Protein AF-A0A8C9GNW2-F1 (afdb_monomer_lite)

Radius of gyration: 12.12 Å; chains: 1; bounding box: 30×26×31 Å

Sequence (79 aa):
MVFCFTSSSVNSSAYTIYVGKDKYENEDLIKHGWPEDIWFHVDKLSSAHVYFRLRKGKNIEDIPKEVLMDCAHLVKAAR

Secondary structure (DSSP, 8-state):
-EEEEEEE-TTS-EEEEEEESSHHHHHHHHHT--TTEEEE--TTS----EEEEPPTT--GGGS-HHHHHHHHHHHHH--

Foldseek 3Di:
DKDWDWDQDPPRDTKIKIWDLDDVSVVVCVVVPDPQWDWDADPPDPWIIMITGDDPPDDPVNDDPVVVVVRVVNRVVSD

Structure (mmCIF, N/CA/C/O backbone):
data_AF-A0A8C9GNW2-F1
#
_entry.id   AF-A0A8C9GNW2-F1
#
loop_
_atom_site.group_PDB
_atom_site.id
_atom_site.type_symbol
_atom_site.label_atom_id
_atom_site.label_alt_id
_atom_site.label_comp_id
_atom_site.label_asym_id
_atom_site.label_entity_id
_atom_site.label_seq_id
_atom_site.pdbx_PDB_ins_code
_atom_site.Cartn_x
_atom_site.Cartn_y
_atom_site.Cartn_z
_atom_site.occupancy
_atom_site.B_iso_or_equiv
_atom_site.auth_seq_id
_atom_sit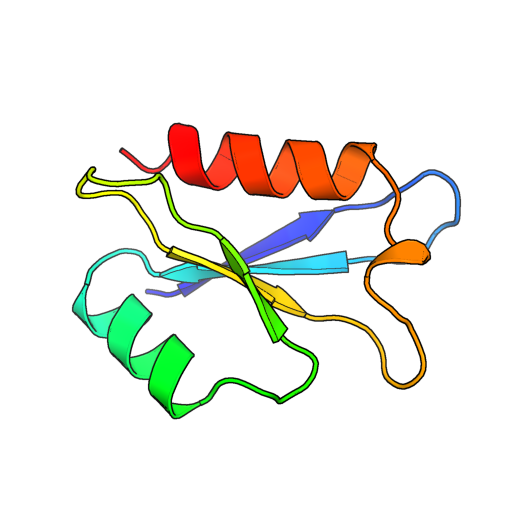e.auth_comp_id
_atom_site.auth_asym_id
_atom_site.auth_atom_id
_atom_site.pdbx_PDB_model_num
ATOM 1 N N . MET A 1 1 ? 14.141 -0.927 -2.294 1.00 66.06 1 MET A N 1
ATOM 2 C CA . MET A 1 1 ? 13.711 0.074 -1.291 1.00 66.06 1 MET A CA 1
ATOM 3 C C . MET A 1 1 ? 12.193 0.033 -1.171 1.00 66.06 1 MET A C 1
ATOM 5 O O . MET A 1 1 ? 11.531 0.028 -2.199 1.00 66.06 1 MET A O 1
ATOM 9 N N . VAL A 1 2 ? 11.636 0.025 0.040 1.00 72.56 2 VAL A N 1
ATOM 10 C CA . VAL A 1 2 ? 10.186 0.180 0.257 1.00 72.56 2 VAL A CA 1
ATOM 11 C C . VAL A 1 2 ? 9.925 1.596 0.758 1.00 72.56 2 VAL A C 1
ATOM 13 O O . VAL A 1 2 ? 10.567 2.040 1.709 1.00 72.56 2 VAL A O 1
ATOM 16 N N . PHE A 1 3 ? 9.005 2.307 0.115 1.00 80.31 3 PHE A N 1
ATOM 17 C CA . PHE A 1 3 ? 8.536 3.608 0.573 1.00 80.31 3 PHE A CA 1
ATOM 18 C C . PHE A 1 3 ? 7.380 3.412 1.550 1.00 80.31 3 PHE A C 1
ATOM 20 O O . PHE A 1 3 ? 6.457 2.645 1.280 1.00 80.31 3 PHE A O 1
ATOM 27 N N . CYS A 1 4 ? 7.446 4.097 2.689 1.00 81.94 4 CYS A N 1
ATOM 28 C CA . CYS A 1 4 ? 6.402 4.093 3.704 1.00 81.94 4 CYS A CA 1
ATOM 29 C C . CYS A 1 4 ? 5.770 5.483 3.754 1.00 81.94 4 CYS A C 1
ATOM 31 O O . CYS A 1 4 ? 6.462 6.469 4.012 1.00 81.94 4 CYS A O 1
ATOM 33 N N . PHE A 1 5 ? 4.468 5.549 3.506 1.00 80.31 5 PHE A N 1
ATOM 34 C CA . PHE A 1 5 ? 3.672 6.761 3.607 1.00 80.31 5 PHE A CA 1
ATOM 35 C C . PHE A 1 5 ? 2.699 6.636 4.773 1.00 80.31 5 PHE A C 1
ATOM 37 O O . PHE A 1 5 ? 2.154 5.564 5.048 1.00 80.31 5 PHE A O 1
ATOM 44 N N . THR A 1 6 ? 2.459 7.755 5.445 1.00 79.38 6 THR A N 1
ATOM 45 C CA . THR A 1 6 ? 1.431 7.866 6.475 1.00 79.38 6 THR A CA 1
ATOM 46 C C . THR A 1 6 ? 0.362 8.836 6.006 1.00 79.38 6 THR A C 1
ATOM 48 O O . THR A 1 6 ? 0.644 10.026 5.884 1.00 79.38 6 THR A O 1
ATOM 51 N N . SER A 1 7 ? -0.850 8.342 5.752 1.00 75.50 7 SER A N 1
ATOM 52 C CA . SER A 1 7 ? -2.008 9.208 5.497 1.00 75.50 7 SER A CA 1
ATOM 53 C C . SER A 1 7 ? -2.730 9.479 6.819 1.00 75.50 7 SER A C 1
ATOM 55 O O . SER A 1 7 ? -2.960 8.569 7.621 1.00 75.50 7 SER A O 1
ATOM 57 N N . SER A 1 8 ? -3.042 10.744 7.091 1.00 69.06 8 SER A N 1
ATOM 58 C CA . SER A 1 8 ? -3.824 11.166 8.254 1.00 69.06 8 SER A CA 1
ATOM 59 C C . SER A 1 8 ? -5.199 11.615 7.778 1.00 69.06 8 SER A C 1
ATOM 61 O O . SER A 1 8 ? -5.322 12.677 7.175 1.00 69.06 8 SER A O 1
ATOM 63 N N . SER A 1 9 ? -6.232 10.821 8.056 1.00 62.88 9 SER A N 1
ATOM 64 C CA . SER A 1 9 ? -7.616 11.261 7.848 1.00 62.88 9 SER A CA 1
ATOM 65 C C . SER A 1 9 ? -8.124 12.034 9.070 1.00 62.88 9 SER A C 1
ATOM 67 O O . SER A 1 9 ? -7.562 11.928 10.164 1.00 62.88 9 SER A O 1
ATOM 69 N N . VAL A 1 10 ? -9.231 12.754 8.875 1.00 56.34 10 VAL A N 1
ATOM 70 C CA . VAL A 1 10 ? -9.940 13.686 9.775 1.00 56.34 10 VAL A CA 1
ATOM 71 C C . VAL A 1 10 ? -10.175 13.158 11.212 1.00 56.34 10 VAL A C 1
ATOM 73 O O . VAL A 1 10 ? -10.434 13.942 12.116 1.00 56.34 10 VAL A O 1
ATOM 76 N N . ASN A 1 11 ? -9.999 11.854 11.469 1.00 56.28 11 ASN A N 1
ATOM 77 C CA . ASN A 1 11 ? -10.153 11.197 12.778 1.00 56.28 11 ASN A CA 1
ATOM 78 C C . ASN A 1 11 ? -8.832 10.762 13.470 1.00 56.28 11 ASN A C 1
ATOM 80 O O . ASN A 1 11 ? -8.834 9.817 14.260 1.00 56.28 11 ASN A O 1
ATOM 84 N N . SER A 1 12 ? -7.689 11.403 13.189 1.00 55.19 12 SER A N 1
ATOM 85 C CA . SER A 1 12 ? -6.389 11.181 13.878 1.00 55.19 12 SER A CA 1
ATOM 86 C C . SER A 1 12 ? -5.803 9.760 13.814 1.00 55.19 12 SER A C 1
ATOM 88 O O . SER A 1 12 ? -4.805 9.456 14.472 1.00 55.19 12 SER A O 1
ATOM 90 N N . SER A 1 13 ? -6.372 8.864 13.009 1.00 65.56 13 SER A N 1
ATOM 91 C CA . SER A 1 13 ? -5.787 7.543 12.784 1.00 65.56 13 SER A CA 1
ATOM 92 C C . SER A 1 13 ? -4.774 7.638 11.652 1.00 65.56 13 SER A C 1
ATOM 94 O O . SER A 1 13 ? -5.149 7.801 10.496 1.00 65.56 13 SER A O 1
ATOM 96 N N . ALA A 1 14 ? -3.489 7.552 11.998 1.00 74.25 14 ALA A N 1
ATOM 97 C CA . ALA A 1 14 ? -2.433 7.374 11.012 1.00 74.25 14 ALA A CA 1
ATOM 98 C C . ALA A 1 14 ? -2.600 6.009 10.328 1.00 74.25 14 ALA A C 1
ATOM 100 O O . ALA A 1 14 ? -2.675 4.972 11.005 1.00 74.25 14 ALA A O 1
ATOM 101 N N . TYR A 1 15 ? -2.671 6.058 9.002 1.00 83.12 15 TYR A N 1
ATOM 102 C CA . TYR A 1 15 ? -2.813 4.945 8.077 1.00 83.12 15 TYR A CA 1
ATOM 103 C C . TYR A 1 15 ? -1.478 4.667 7.406 1.00 83.12 15 TYR A C 1
ATOM 105 O O . TYR A 1 15 ? -0.872 5.585 6.857 1.00 83.12 15 TYR A O 1
ATOM 113 N N . THR A 1 16 ? -1.015 3.421 7.456 1.00 87.62 16 THR A N 1
ATOM 114 C CA . THR A 1 16 ? 0.291 3.046 6.908 1.00 87.62 16 THR A CA 1
ATOM 115 C 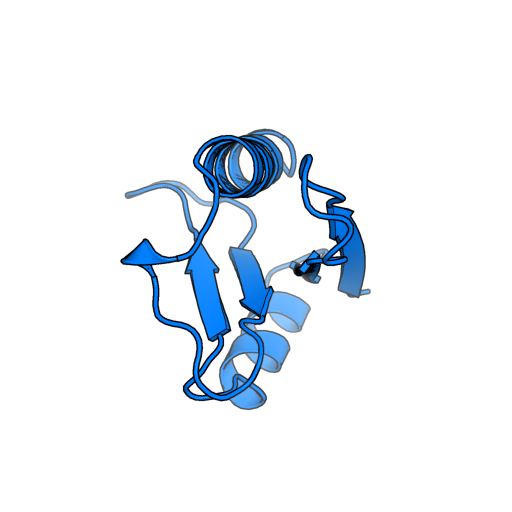C . THR A 1 16 ? 0.135 2.456 5.516 1.00 87.62 16 THR A C 1
ATOM 117 O O . THR A 1 16 ? -0.609 1.495 5.319 1.00 87.62 16 THR A O 1
ATOM 120 N N . ILE A 1 17 ? 0.857 3.037 4.563 1.00 88.75 17 ILE A N 1
ATOM 121 C CA . ILE A 1 17 ? 0.859 2.637 3.161 1.00 88.75 17 ILE A CA 1
ATOM 122 C C . ILE A 1 17 ? 2.297 2.292 2.766 1.00 88.75 17 ILE A C 1
ATOM 124 O O . ILE A 1 17 ? 3.208 3.094 2.963 1.00 88.75 17 ILE A O 1
ATOM 128 N N . TYR A 1 18 ? 2.498 1.113 2.192 1.00 88.38 18 TYR A N 1
ATOM 129 C CA . TYR A 1 18 ? 3.778 0.630 1.690 1.00 88.38 18 TYR A CA 1
ATOM 130 C C . TYR A 1 18 ? 3.759 0.575 0.166 1.00 88.38 18 TYR A C 1
ATOM 132 O O . TYR A 1 18 ? 2.799 0.094 -0.433 1.00 88.38 18 TYR A O 1
ATOM 140 N N . VAL A 1 19 ? 4.835 1.034 -0.466 1.00 87.75 19 VAL A N 1
ATOM 141 C CA . VAL A 1 19 ? 5.002 0.999 -1.924 1.00 87.75 19 VAL A CA 1
ATOM 142 C C . VAL A 1 19 ? 6.385 0.451 -2.237 1.00 87.75 19 VAL A C 1
ATOM 144 O O . VAL A 1 19 ? 7.390 1.008 -1.786 1.00 87.75 19 VAL A O 1
ATOM 147 N N . GLY A 1 20 ? 6.465 -0.648 -2.983 1.00 83.38 20 GLY A N 1
ATOM 148 C CA . GLY A 1 20 ? 7.754 -1.156 -3.440 1.00 83.38 20 GLY A CA 1
ATOM 149 C C . GLY A 1 20 ? 8.330 -0.246 -4.524 1.00 83.38 20 GLY A C 1
ATOM 150 O O . GLY A 1 20 ? 7.611 0.231 -5.401 1.00 83.38 20 GLY A O 1
ATOM 151 N N . LYS A 1 21 ? 9.638 0.020 -4.458 1.00 80.00 21 LYS A N 1
ATOM 152 C CA . LYS A 1 21 ? 10.344 0.818 -5.475 1.00 80.00 21 LYS A CA 1
ATOM 153 C C . LYS A 1 21 ? 10.333 0.145 -6.849 1.00 80.00 21 LYS A C 1
ATOM 155 O O . LYS A 1 21 ? 10.340 0.838 -7.860 1.00 80.00 21 LYS A O 1
ATOM 160 N N . ASP A 1 22 ? 10.369 -1.181 -6.882 1.00 80.50 22 ASP A N 1
ATOM 161 C CA . ASP A 1 22 ? 10.386 -1.975 -8.103 1.00 80.50 22 ASP A CA 1
ATOM 162 C C . ASP A 1 22 ? 9.718 -3.343 -7.880 1.00 80.50 22 ASP A C 1
ATOM 164 O O . ASP A 1 22 ? 9.141 -3.618 -6.824 1.00 80.50 22 ASP A O 1
ATOM 168 N N . LYS A 1 23 ? 9.766 -4.195 -8.910 1.00 77.81 23 LYS A N 1
ATOM 169 C CA . LYS A 1 23 ? 9.112 -5.506 -8.914 1.00 77.81 23 LYS A CA 1
ATOM 170 C C . LYS A 1 23 ? 9.626 -6.458 -7.829 1.00 77.81 23 LYS A C 1
ATOM 172 O O . LYS A 1 23 ? 8.830 -7.243 -7.330 1.00 77.81 23 LYS A O 1
ATOM 177 N N . TYR A 1 24 ? 10.905 -6.394 -7.460 1.00 83.25 24 TYR A N 1
ATOM 178 C CA . TYR A 1 24 ? 11.488 -7.319 -6.486 1.00 83.25 24 TYR A CA 1
ATOM 179 C C . TYR A 1 24 ? 10.947 -7.005 -5.090 1.00 83.25 24 TYR A C 1
ATOM 181 O O . TYR A 1 24 ? 10.484 -7.887 -4.370 1.00 83.25 24 TYR A O 1
ATOM 189 N N . GLU A 1 25 ? 10.853 -5.717 -4.776 1.00 81.56 25 GLU A N 1
ATOM 190 C CA . GLU A 1 25 ? 10.336 -5.260 -3.493 1.00 81.56 25 GLU A CA 1
ATOM 191 C C . GLU A 1 25 ? 8.825 -5.457 -3.400 1.00 81.56 25 GLU A C 1
ATOM 193 O O . GLU A 1 25 ? 8.299 -5.728 -2.321 1.00 81.56 25 GLU A O 1
ATOM 198 N N . ASN A 1 26 ? 8.126 -5.363 -4.532 1.00 80.06 26 ASN A N 1
ATOM 199 C CA . ASN A 1 26 ? 6.718 -5.728 -4.608 1.00 80.06 26 ASN A CA 1
ATOM 200 C C . ASN A 1 26 ? 6.517 -7.220 -4.326 1.00 80.06 26 ASN A C 1
ATOM 202 O O . ASN A 1 26 ? 5.601 -7.554 -3.582 1.00 80.06 26 ASN A O 1
ATOM 206 N N . GLU A 1 27 ? 7.354 -8.106 -4.876 1.00 81.06 27 GLU A N 1
ATOM 207 C CA . GLU A 1 27 ? 7.287 -9.546 -4.597 1.00 81.06 27 GLU A CA 1
ATOM 208 C C . GLU A 1 27 ? 7.543 -9.860 -3.120 1.00 81.06 27 GLU A C 1
ATOM 210 O O . GLU A 1 27 ? 6.834 -10.681 -2.537 1.00 81.06 27 GLU A O 1
ATOM 215 N N . ASP 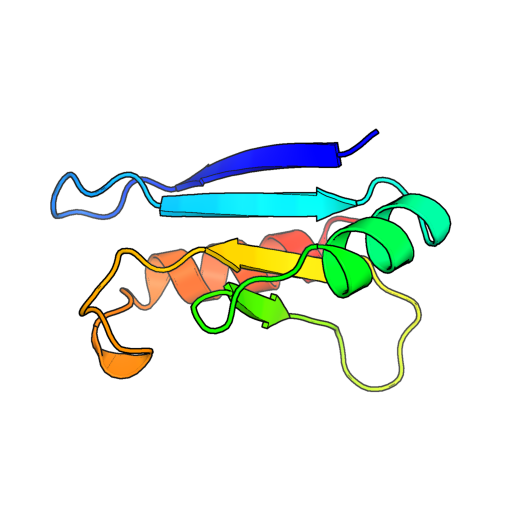A 1 28 ? 8.508 -9.194 -2.488 1.00 81.81 28 ASP A N 1
ATOM 216 C CA . ASP A 1 28 ? 8.787 -9.399 -1.065 1.00 81.81 28 ASP A CA 1
ATOM 217 C C . ASP A 1 28 ? 7.669 -8.852 -0.166 1.00 81.81 28 ASP A C 1
ATOM 219 O O . ASP A 1 28 ? 7.312 -9.491 0.826 1.00 81.81 28 ASP A O 1
ATOM 223 N N . LEU A 1 29 ? 7.033 -7.736 -0.539 1.00 80.56 29 LEU A N 1
ATOM 224 C CA . LEU A 1 29 ? 5.835 -7.247 0.152 1.00 80.56 29 LEU A CA 1
ATOM 225 C C . LEU A 1 29 ? 4.665 -8.234 0.057 1.00 80.56 29 LEU A C 1
ATOM 227 O O . LEU A 1 29 ? 3.951 -8.403 1.041 1.00 80.56 29 LEU A O 1
ATOM 231 N N . ILE A 1 30 ? 4.495 -8.932 -1.073 1.00 79.81 30 ILE A N 1
ATOM 232 C CA . ILE A 1 30 ? 3.475 -9.990 -1.214 1.00 79.81 30 ILE A CA 1
ATOM 233 C C . ILE A 1 30 ? 3.803 -11.169 -0.300 1.00 79.81 30 ILE A C 1
ATOM 235 O O . ILE A 1 30 ? 2.930 -11.650 0.419 1.00 79.81 30 ILE A O 1
ATOM 239 N N . LYS A 1 31 ? 5.061 -11.630 -0.301 1.00 82.56 31 LYS A N 1
ATOM 240 C CA . LYS A 1 31 ? 5.499 -12.766 0.532 1.00 82.56 31 LYS A CA 1
ATOM 241 C C . LYS A 1 31 ? 5.318 -12.500 2.026 1.00 82.56 31 LYS A C 1
ATOM 243 O O . LYS A 1 31 ? 5.061 -13.433 2.782 1.00 82.56 31 LYS A O 1
ATOM 248 N N . HIS A 1 32 ? 5.466 -11.246 2.446 1.00 82.94 32 HIS A N 1
ATOM 249 C CA . HIS A 1 32 ? 5.347 -10.815 3.839 1.00 82.94 32 HIS A CA 1
ATOM 250 C C . HIS A 1 32 ? 4.050 -10.044 4.130 1.00 82.94 32 HIS A C 1
ATOM 252 O O . HIS A 1 32 ? 3.965 -9.353 5.152 1.00 82.94 32 HIS A O 1
ATOM 258 N N . GLY A 1 33 ? 3.055 -10.157 3.246 1.00 81.44 33 GLY A N 1
ATOM 259 C CA . GLY A 1 33 ? 1.748 -9.530 3.391 1.00 81.44 33 GLY A CA 1
ATOM 260 C C . GLY A 1 33 ? 0.946 -10.131 4.543 1.00 81.44 33 GLY A C 1
ATOM 261 O O . GLY A 1 33 ? 1.061 -11.315 4.865 1.00 81.44 33 GLY A O 1
ATOM 262 N N . TRP A 1 34 ? 0.146 -9.292 5.191 1.00 83.88 34 TRP A N 1
ATOM 263 C CA . TRP A 1 34 ? -0.731 -9.681 6.292 1.00 83.88 34 TRP A CA 1
ATOM 264 C C . TRP A 1 34 ? -2.163 -9.849 5.764 1.00 83.88 34 TRP A C 1
ATOM 266 O O . TRP A 1 34 ? -2.519 -9.199 4.782 1.00 83.88 34 TRP A O 1
ATOM 276 N N . PRO A 1 35 ? -3.019 -10.673 6.396 1.00 83.62 35 PRO A N 1
ATOM 277 C CA . PRO A 1 35 ? -4.434 -10.775 6.018 1.00 83.62 35 PRO A CA 1
ATOM 278 C C . PRO A 1 35 ? -5.179 -9.432 6.048 1.00 83.62 35 PRO A C 1
ATOM 280 O O . PRO A 1 35 ? -6.170 -9.255 5.347 1.00 83.62 35 PRO A O 1
ATOM 283 N N . GLU A 1 36 ? -4.706 -8.490 6.865 1.00 85.31 36 GLU A N 1
ATOM 284 C CA . GLU A 1 36 ? -5.232 -7.132 6.980 1.00 85.31 36 GLU A CA 1
ATOM 285 C C . GLU A 1 36 ? -4.692 -6.157 5.913 1.00 85.31 36 GLU A C 1
ATOM 287 O O . GLU A 1 36 ? -5.102 -4.995 5.883 1.00 85.31 36 GLU A O 1
ATOM 292 N N . ASP A 1 37 ? -3.768 -6.584 5.049 1.00 87.56 37 ASP A N 1
ATOM 293 C CA . ASP A 1 37 ? -3.218 -5.724 4.003 1.00 87.56 37 ASP A CA 1
ATOM 294 C C . ASP A 1 37 ? -4.141 -5.701 2.777 1.00 87.56 37 ASP A C 1
ATOM 296 O O . ASP A 1 37 ? -4.434 -6.725 2.159 1.00 87.56 37 ASP A O 1
ATOM 300 N N . ILE A 1 38 ? -4.566 -4.500 2.383 1.00 88.12 38 ILE A N 1
ATOM 301 C CA . ILE A 1 38 ? -5.280 -4.273 1.127 1.00 88.12 38 ILE A CA 1
ATOM 302 C C . ILE A 1 38 ? -4.266 -3.923 0.050 1.00 88.12 38 ILE A C 1
ATOM 304 O O . ILE A 1 38 ? -3.503 -2.963 0.175 1.00 88.12 38 ILE A O 1
ATOM 308 N N . TRP A 1 39 ? -4.297 -4.685 -1.035 1.00 89.06 39 TRP A N 1
ATOM 309 C CA . TRP A 1 39 ? -3.425 -4.486 -2.179 1.00 89.06 39 TRP A CA 1
ATOM 310 C C . TRP A 1 39 ? -4.120 -3.685 -3.288 1.00 89.06 39 TRP A C 1
ATOM 312 O O . TRP A 1 39 ? -5.244 -3.993 -3.684 1.00 89.06 39 TRP A O 1
ATOM 322 N N . PHE A 1 40 ? -3.428 -2.667 -3.801 1.00 88.50 40 PHE A N 1
ATOM 323 C CA . PHE A 1 40 ? -3.861 -1.823 -4.909 1.00 88.50 40 PHE A CA 1
ATOM 324 C C . PHE A 1 40 ? -2.886 -1.926 -6.084 1.00 88.50 40 PHE A C 1
ATOM 326 O O . PHE A 1 40 ? -1.663 -1.887 -5.917 1.00 88.50 40 PHE A O 1
ATOM 333 N N . HIS A 1 41 ? -3.454 -2.001 -7.286 1.00 88.06 41 HIS A N 1
ATOM 334 C CA . HIS A 1 41 ? -2.733 -2.099 -8.551 1.00 88.06 41 HIS A CA 1
ATOM 335 C C . HIS A 1 41 ? -3.617 -1.584 -9.698 1.00 88.06 41 HIS A C 1
ATOM 337 O O . HIS A 1 41 ? -4.843 -1.711 -9.636 1.00 88.06 41 HIS A O 1
ATOM 343 N N . VAL A 1 42 ? -3.027 -1.006 -10.751 1.00 87.50 42 VAL A N 1
ATOM 344 C CA . VAL A 1 42 ? -3.798 -0.601 -11.939 1.00 87.50 42 VAL A CA 1
ATOM 345 C C . VAL A 1 42 ? -4.141 -1.817 -12.792 1.00 87.50 42 VAL A C 1
ATOM 347 O O . VAL A 1 42 ? -3.255 -2.549 -13.221 1.00 87.50 42 VAL A O 1
ATOM 350 N N . ASP A 1 43 ? -5.417 -2.002 -13.125 1.00 84.81 43 ASP A N 1
ATOM 351 C CA . ASP A 1 43 ? -5.824 -3.096 -14.009 1.00 84.81 43 ASP A CA 1
ATOM 352 C C . ASP A 1 43 ? -5.066 -3.064 -15.352 1.00 84.81 43 ASP A C 1
ATOM 354 O O . ASP A 1 43 ? -4.976 -2.026 -16.013 1.00 84.81 43 ASP A O 1
ATOM 358 N N . LYS A 1 44 ? -4.523 -4.222 -15.749 1.00 79.75 44 LYS A N 1
ATOM 359 C CA . LYS A 1 44 ? -3.841 -4.467 -17.037 1.00 79.75 44 LYS A CA 1
ATOM 360 C C . LYS A 1 44 ? -2.660 -3.543 -17.381 1.00 79.75 44 LYS A C 1
ATOM 362 O O . LYS A 1 44 ? -2.259 -3.486 -18.543 1.00 79.75 44 LYS A O 1
ATOM 367 N N . LEU A 1 45 ? -2.073 -2.841 -16.413 1.00 80.12 45 LEU A N 1
ATOM 368 C CA . LEU A 1 45 ? -0.905 -1.985 -16.635 1.00 80.12 45 LEU A CA 1
ATOM 369 C C . LEU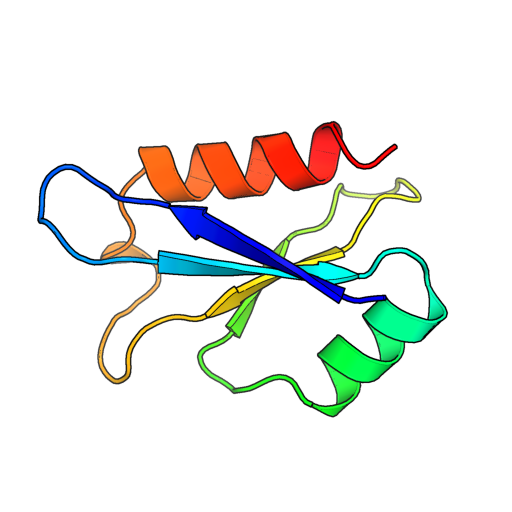 A 1 45 ? 0.243 -2.379 -15.711 1.00 80.12 45 LEU A C 1
ATOM 371 O O . 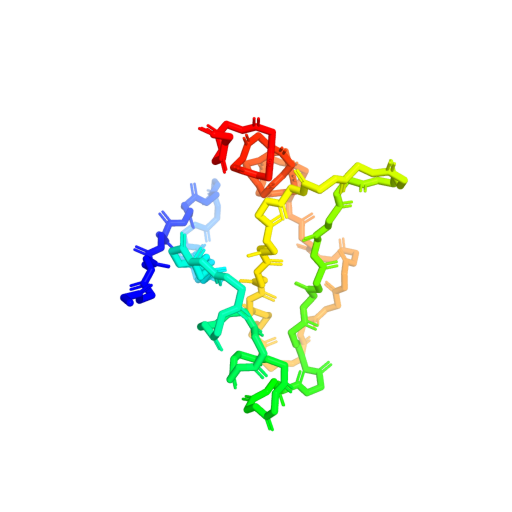LEU A 1 45 ? 0.018 -2.717 -14.558 1.00 80.12 45 LEU A O 1
ATOM 375 N N . SER A 1 46 ? 1.481 -2.282 -16.203 1.00 76.38 46 SER A N 1
ATOM 376 C CA . SER A 1 46 ? 2.668 -2.404 -15.351 1.00 76.38 46 SER A CA 1
ATOM 377 C C . SER A 1 46 ? 2.773 -1.142 -14.497 1.00 76.38 46 SER A C 1
ATOM 379 O O . SER A 1 46 ? 3.241 -0.107 -14.971 1.00 76.38 46 SER A O 1
ATOM 381 N N . SER A 1 47 ? 2.268 -1.210 -13.269 1.00 76.50 47 SER A N 1
ATOM 382 C CA . SER A 1 47 ? 2.250 -0.107 -12.307 1.00 76.50 47 SER A CA 1
ATOM 383 C C . SER A 1 47 ? 2.886 -0.526 -10.986 1.00 76.50 47 SER A C 1
ATOM 385 O O . SER A 1 47 ? 3.147 -1.707 -10.756 1.00 76.50 47 SER A O 1
ATOM 387 N N . ALA A 1 48 ? 3.154 0.439 -10.111 1.00 81.06 48 ALA A N 1
ATOM 388 C CA . ALA A 1 48 ? 3.571 0.127 -8.755 1.00 81.06 48 ALA A CA 1
ATOM 389 C C . ALA A 1 48 ? 2.471 -0.628 -7.995 1.00 81.06 48 ALA A C 1
ATOM 391 O O . ALA A 1 48 ? 1.276 -0.414 -8.208 1.00 81.06 48 ALA A O 1
ATOM 392 N N . HIS A 1 49 ? 2.894 -1.489 -7.072 1.00 86.38 49 HIS A N 1
ATOM 393 C CA . HIS A 1 49 ? 2.001 -2.155 -6.137 1.00 86.38 49 HIS A CA 1
ATOM 394 C C . HIS A 1 49 ? 1.982 -1.351 -4.841 1.00 86.38 49 HIS A C 1
ATOM 396 O O . HIS A 1 49 ? 3.034 -1.043 -4.276 1.00 86.38 49 HIS A O 1
ATOM 402 N N . VAL A 1 50 ? 0.785 -1.024 -4.368 1.00 88.56 50 VAL A N 1
ATOM 403 C CA . VAL A 1 50 ? 0.591 -0.283 -3.122 1.00 88.56 50 VAL A CA 1
ATOM 404 C C . VAL A 1 50 ? -0.127 -1.184 -2.127 1.00 88.56 50 VAL A C 1
ATOM 406 O O . VAL A 1 50 ? -1.138 -1.795 -2.459 1.00 88.56 50 VAL A O 1
ATOM 409 N N . TYR A 1 51 ? 0.393 -1.265 -0.908 1.00 88.94 51 TYR A N 1
ATOM 410 C CA . TYR A 1 51 ? -0.165 -2.064 0.178 1.00 88.94 51 TYR A CA 1
ATOM 411 C C . TYR A 1 51 ? -0.597 -1.140 1.299 1.00 88.94 51 TYR A C 1
ATOM 413 O O . TYR A 1 51 ? 0.211 -0.409 1.867 1.00 88.94 51 TYR A O 1
ATOM 421 N N . PHE A 1 52 ? -1.874 -1.178 1.630 1.00 89.00 52 PHE A N 1
ATOM 422 C CA . PHE A 1 52 ? -2.441 -0.424 2.729 1.00 89.00 52 PHE A CA 1
ATOM 423 C C . PHE A 1 52 ? -2.698 -1.358 3.907 1.00 89.00 52 PHE A C 1
ATOM 425 O O . PHE A 1 52 ? -3.482 -2.297 3.793 1.00 89.00 52 PHE A O 1
ATOM 432 N N . ARG A 1 53 ? -2.055 -1.088 5.044 1.00 87.94 53 ARG A N 1
ATOM 433 C CA . ARG A 1 53 ? -2.199 -1.916 6.241 1.00 87.94 53 ARG A CA 1
ATOM 434 C C . ARG A 1 53 ? -3.335 -1.411 7.119 1.00 87.94 53 ARG A C 1
ATOM 436 O O . ARG A 1 53 ? -3.230 -0.343 7.732 1.00 87.94 53 ARG A O 1
ATOM 443 N N . LEU A 1 54 ? -4.397 -2.206 7.227 1.00 85.38 54 LEU A N 1
ATOM 444 C CA . LEU A 1 54 ? -5.472 -1.950 8.181 1.00 85.38 54 LEU A CA 1
ATOM 445 C C . LEU A 1 54 ? -5.016 -2.224 9.615 1.00 85.38 54 LEU A C 1
ATOM 447 O O . LEU A 1 54 ? -4.182 -3.085 9.900 1.00 85.38 54 LEU A O 1
ATOM 451 N N . ARG A 1 55 ? -5.615 -1.494 10.558 1.00 81.31 55 ARG A N 1
ATOM 452 C CA . ARG A 1 55 ? -5.497 -1.828 11.979 1.00 81.31 55 ARG A CA 1
ATOM 453 C C . ARG A 1 55 ? -6.356 -3.053 12.281 1.00 81.31 55 ARG A C 1
ATOM 455 O O . ARG A 1 55 ? -7.434 -3.213 11.714 1.00 81.31 55 ARG A O 1
ATOM 462 N N . LYS A 1 56 ? -5.908 -3.882 13.227 1.00 78.88 56 LYS A N 1
ATOM 463 C CA . LYS A 1 56 ? -6.661 -5.066 13.664 1.00 78.88 56 LYS A CA 1
ATOM 464 C C . LYS A 1 56 ? -8.086 -4.688 14.076 1.00 78.88 56 LYS A C 1
ATOM 466 O O . LYS A 1 56 ? -8.276 -3.767 14.868 1.00 78.88 56 LYS A O 1
ATOM 471 N N . GLY A 1 57 ? -9.065 -5.413 13.537 1.00 78.75 57 GLY A N 1
ATOM 472 C CA . GLY A 1 57 ? -10.489 -5.207 13.820 1.00 78.75 57 GLY A CA 1
ATOM 473 C C . GLY A 1 57 ? -11.168 -4.101 13.004 1.00 78.75 57 GLY A C 1
ATOM 474 O O . GLY A 1 57 ? -12.305 -3.756 13.313 1.00 78.75 57 GLY A O 1
ATOM 475 N N . LYS A 1 58 ? -10.498 -3.540 11.989 1.00 78.88 58 LYS A N 1
ATOM 476 C CA . LYS A 1 58 ? -11.096 -2.614 11.016 1.00 78.88 58 LYS A CA 1
ATOM 477 C C . LYS A 1 58 ? -11.351 -3.322 9.690 1.00 78.88 58 LYS A C 1
ATOM 479 O O . LYS A 1 58 ? -10.525 -4.120 9.257 1.00 78.88 58 LYS A O 1
ATOM 484 N N . ASN A 1 59 ? -12.473 -3.006 9.052 1.00 81.31 59 ASN A N 1
ATOM 485 C CA . ASN A 1 59 ? -12.835 -3.538 7.743 1.00 81.31 59 ASN A CA 1
ATOM 486 C C . ASN A 1 59 ? -12.573 -2.508 6.641 1.00 81.31 59 ASN A C 1
ATOM 488 O O . ASN A 1 59 ? -12.346 -1.327 6.903 1.00 81.31 59 ASN A O 1
ATOM 492 N N . ILE A 1 60 ? -12.650 -2.951 5.386 1.00 79.88 60 ILE A N 1
ATOM 493 C CA . ILE A 1 60 ? -12.514 -2.074 4.215 1.00 79.88 60 ILE A CA 1
ATOM 494 C C . ILE A 1 60 ? -13.548 -0.935 4.205 1.00 79.88 60 ILE A C 1
ATOM 496 O O . ILE A 1 60 ? -13.260 0.165 3.743 1.00 79.88 60 ILE A O 1
ATOM 500 N N . GLU A 1 61 ? -14.731 -1.178 4.770 1.00 83.25 61 GLU A N 1
ATOM 501 C CA . GLU A 1 61 ? -15.825 -0.206 4.872 1.00 83.25 61 GLU A CA 1
ATOM 502 C C . GLU A 1 61 ? -15.544 0.909 5.890 1.00 83.25 61 GLU A C 1
ATOM 504 O O . GLU A 1 61 ? -16.112 1.994 5.790 1.00 83.25 61 GLU A O 1
ATOM 509 N N . ASP A 1 62 ? -14.641 0.672 6.848 1.00 83.12 62 ASP A N 1
ATOM 510 C CA . ASP A 1 62 ? -14.216 1.674 7.828 1.00 83.12 62 ASP A CA 1
ATOM 511 C C . ASP A 1 62 ? -13.207 2.679 7.246 1.00 83.12 62 ASP A C 1
ATOM 513 O O . ASP A 1 62 ? -12.860 3.659 7.915 1.00 83.12 62 ASP A O 1
ATOM 517 N N . ILE A 1 63 ? -12.680 2.430 6.042 1.00 84.62 63 ILE A N 1
ATOM 518 C CA . ILE A 1 63 ? -11.616 3.249 5.462 1.00 84.62 63 ILE A CA 1
ATOM 519 C C . ILE A 1 63 ? -12.216 4.543 4.901 1.00 84.62 63 ILE A C 1
ATOM 521 O O . ILE A 1 63 ? -13.094 4.500 4.034 1.00 84.62 63 ILE A O 1
ATOM 525 N N . PRO A 1 64 ? -11.715 5.717 5.323 1.00 86.81 64 PRO A N 1
ATOM 526 C CA . PRO A 1 64 ? -12.128 6.984 4.745 1.00 86.81 64 PRO A CA 1
ATOM 527 C C . PRO A 1 64 ? -11.837 7.028 3.243 1.00 86.81 64 PRO A C 1
ATOM 529 O O . PRO A 1 64 ? -10.754 6.649 2.792 1.00 86.81 64 PRO A O 1
ATOM 532 N N . LYS A 1 65 ? -12.779 7.569 2.464 1.00 86.50 65 LYS A N 1
ATOM 533 C CA . LYS A 1 65 ? -12.635 7.696 1.003 1.00 86.50 65 LYS A CA 1
ATOM 534 C C . LYS A 1 65 ? -11.372 8.452 0.592 1.00 86.50 65 LYS A C 1
ATOM 536 O O . LYS A 1 65 ? -10.783 8.126 -0.430 1.00 86.50 65 LYS A O 1
ATOM 541 N N . GLU A 1 66 ? -10.952 9.428 1.390 1.00 87.19 66 GLU A N 1
ATOM 542 C CA . GLU A 1 66 ? -9.722 10.195 1.170 1.00 87.19 66 GLU A CA 1
ATOM 543 C C . GLU A 1 66 ? -8.483 9.289 1.161 1.00 87.19 66 GLU A C 1
ATOM 545 O O . GLU A 1 66 ? -7.668 9.378 0.252 1.00 87.19 66 GLU A O 1
ATOM 550 N N . VAL A 1 67 ? -8.397 8.331 2.090 1.00 86.69 67 VAL A N 1
ATOM 551 C CA . VAL A 1 67 ? -7.271 7.385 2.180 1.00 86.69 67 VAL A CA 1
ATOM 552 C C . VAL A 1 67 ? -7.274 6.415 0.998 1.00 86.69 67 VAL A C 1
ATOM 554 O O . VAL A 1 67 ? -6.219 6.092 0.453 1.00 86.69 67 VAL A O 1
ATOM 557 N N . LEU A 1 68 ? -8.458 5.971 0.561 1.00 87.31 68 LEU A N 1
ATOM 558 C CA . LEU A 1 68 ? -8.590 5.148 -0.647 1.00 87.31 68 LEU A CA 1
ATOM 559 C C . LEU A 1 68 ? -8.134 5.916 -1.895 1.00 87.31 68 LEU A C 1
ATOM 561 O O . LEU A 1 68 ? -7.439 5.358 -2.745 1.00 87.31 68 LEU A O 1
ATOM 565 N N . MET A 1 69 ? -8.493 7.199 -1.988 1.00 88.56 69 MET A N 1
ATOM 566 C CA . MET A 1 69 ? -8.047 8.077 -3.067 1.00 88.56 69 MET A CA 1
ATOM 567 C C . MET A 1 69 ? -6.534 8.297 -3.029 1.00 88.56 69 MET A C 1
ATOM 569 O O . MET A 1 69 ? -5.901 8.209 -4.076 1.00 88.56 69 MET A O 1
ATOM 573 N N . ASP A 1 70 ? -5.935 8.505 -1.855 1.00 88.19 70 ASP A N 1
ATOM 574 C CA . ASP A 1 70 ? -4.477 8.603 -1.704 1.00 88.19 70 ASP A CA 1
ATOM 575 C C . ASP A 1 70 ? -3.775 7.342 -2.223 1.00 88.19 70 ASP A C 1
ATOM 577 O O . ASP A 1 70 ? -2.833 7.436 -3.011 1.00 88.19 70 ASP A O 1
ATOM 581 N N . CYS A 1 71 ? -4.269 6.155 -1.852 1.00 88.81 71 CYS A N 1
ATOM 582 C CA . CYS A 1 71 ? -3.730 4.883 -2.341 1.00 88.81 71 CYS A CA 1
ATOM 583 C C . CYS A 1 71 ? -3.820 4.790 -3.873 1.00 88.81 71 CYS A C 1
ATOM 585 O O . CYS A 1 71 ? -2.838 4.449 -4.533 1.00 88.81 71 CYS A O 1
ATOM 587 N N . ALA A 1 72 ? -4.966 5.154 -4.457 1.00 88.12 72 ALA A N 1
ATOM 588 C CA . ALA A 1 72 ? -5.156 5.154 -5.908 1.00 88.12 72 ALA A CA 1
ATOM 589 C C . ALA A 1 72 ? -4.245 6.169 -6.627 1.00 88.12 72 ALA A C 1
ATOM 591 O O . ALA A 1 72 ? -3.694 5.874 -7.692 1.00 88.12 72 ALA A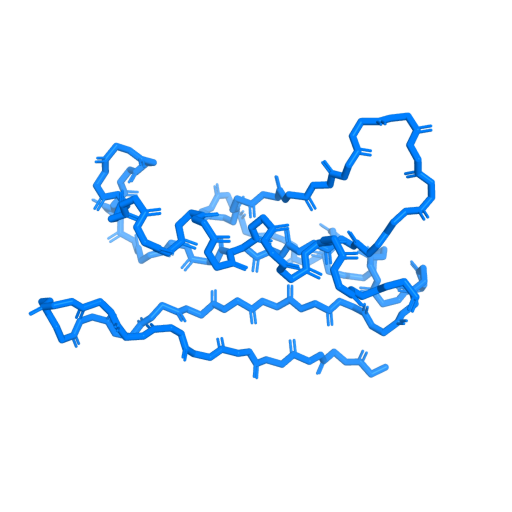 O 1
ATOM 592 N N . HIS A 1 73 ? -4.048 7.355 -6.047 1.00 87.44 73 HIS A N 1
ATOM 593 C CA . HIS A 1 73 ? -3.133 8.361 -6.579 1.00 87.44 73 HIS A CA 1
ATOM 594 C C . HIS A 1 73 ? -1.681 7.889 -6.530 1.00 87.44 73 HIS A C 1
ATOM 596 O O . HIS A 1 73 ? -0.970 8.070 -7.516 1.00 87.44 73 HIS A O 1
ATOM 602 N N . LEU A 1 74 ? -1.255 7.241 -5.442 1.00 86.69 74 LEU A N 1
ATOM 603 C CA . LEU A 1 74 ? 0.091 6.675 -5.316 1.00 86.69 74 LEU A CA 1
ATOM 604 C C . LEU A 1 74 ? 0.353 5.603 -6.379 1.00 86.69 74 LEU A C 1
ATOM 606 O O . LEU A 1 74 ? 1.375 5.661 -7.059 1.00 86.69 74 LEU A O 1
ATOM 610 N N . VAL A 1 75 ? -0.600 4.689 -6.593 1.00 85.56 75 VAL A N 1
ATOM 611 C CA . VAL A 1 75 ? -0.526 3.669 -7.655 1.00 85.56 75 VAL A CA 1
ATOM 612 C C . VAL A 1 75 ? -0.349 4.309 -9.040 1.00 85.56 75 VAL A C 1
ATOM 614 O O . VAL A 1 75 ? 0.440 3.836 -9.858 1.00 85.56 75 VAL A O 1
ATOM 617 N N . LYS A 1 76 ? -1.072 5.402 -9.315 1.00 83.31 76 LYS A N 1
ATOM 618 C CA . LYS A 1 76 ? -0.982 6.131 -10.589 1.00 83.31 76 LYS A CA 1
ATOM 619 C C . LYS A 1 76 ? 0.324 6.921 -10.733 1.00 83.31 76 LYS A C 1
ATOM 621 O O . LYS A 1 76 ? 0.838 7.026 -11.846 1.00 83.31 76 LYS A O 1
ATOM 626 N N . ALA A 1 77 ? 0.804 7.524 -9.647 1.00 79.81 77 ALA A N 1
ATOM 627 C CA . ALA A 1 77 ? 1.944 8.437 -9.640 1.00 79.81 77 ALA A CA 1
ATOM 628 C C . ALA A 1 77 ? 3.297 7.717 -9.641 1.00 79.81 77 ALA A C 1
ATOM 630 O O . ALA A 1 77 ? 4.265 8.274 -10.144 1.00 79.81 77 ALA A O 1
ATOM 631 N N . ALA A 1 78 ? 3.369 6.490 -9.123 1.00 66.50 78 ALA A N 1
ATOM 632 C CA . ALA A 1 78 ? 4.594 5.692 -9.056 1.00 66.50 78 ALA A CA 1
ATOM 633 C C . ALA A 1 78 ? 4.984 5.040 -10.406 1.00 66.50 78 ALA A C 1
ATOM 635 O O . ALA A 1 78 ? 5.434 3.896 -10.443 1.00 66.50 78 ALA A O 1
ATOM 636 N N . ARG A 1 79 ? 4.775 5.767 -11.511 1.00 55.34 79 ARG A N 1
ATOM 637 C CA . ARG A 1 79 ? 5.236 5.413 -12.861 1.00 55.34 79 ARG A CA 1
ATOM 638 C C . ARG A 1 79 ? 6.678 5.839 -13.100 1.00 55.34 79 ARG A C 1
ATOM 640 O O . ARG A 1 79 ? 7.057 6.923 -12.607 1.00 55.34 79 ARG A O 1
#

InterPro domains:
  IPR008532 NFACT, RNA-binding domain [PF05670] (1-77)
  IPR039730 Jlp2/Ccd25 [PTHR13049] (1-78)

pLDDT: mean 80.98, std 8.19, range [55.19, 89.06]

Organism: NCBI:txid591936